Protein AF-A0A1Q8T1W2-F1 (afdb_monomer_lite)

Sequence (95 aa):
MTVFIVWLIAFIVLSFLALKAWDGALGGAIMRWLPVQLRGDPAQDRWVMAVALGVLGATFIINPVSMLLTLILLALGVWVGKRLACWGMRKAKLH

pLDDT: mean 77.12, std 8.54, range [41.28, 88.19]

Radius of gyration: 17.57 Å; chains: 1; bounding box: 37×26×50 Å

Secondary structure (DSSP, 8-state):
-HHHHHHHHHHHHHHHHHHHHIIIIIHHHHHHHS-GGG---HHHHHHHHHHHHHHHHHHHHH-HHHHHHHHHHHHHHHHHHHHHHHHHHHHHTT-

Foldseek 3Di:
DVLVVQLVVQLVVQLVVQLVCCVDPNVVVVVVVDDPVPDDPSVVCSNVVSNVRSNLRSCCVRPVPVSVVVVVVVVVVVVVVVVVVVVVVVVVVPD

Structure (mmCIF, N/CA/C/O backbone):
data_AF-A0A1Q8T1W2-F1
#
_entry.id   AF-A0A1Q8T1W2-F1
#
loop_
_atom_site.group_PDB
_atom_site.id
_atom_site.type_symbol
_atom_site.label_atom_id
_atom_site.label_alt_id
_atom_site.label_comp_id
_atom_site.label_asym_id
_atom_site.label_entity_id
_atom_site.label_seq_id
_atom_site.pdbx_PDB_ins_code
_atom_site.Cartn_x
_atom_site.Cartn_y
_atom_site.Cartn_z
_atom_site.occupancy
_atom_site.B_iso_or_equiv
_atom_site.auth_seq_id
_atom_site.auth_comp_id
_atom_site.auth_asym_id
_atom_site.auth_atom_id
_atom_site.pdbx_PDB_model_num
ATOM 1 N N . MET A 1 1 ? -22.255 9.388 -3.994 1.00 60.69 1 MET A N 1
ATOM 2 C CA . MET A 1 1 ? -21.514 10.603 -3.582 1.00 60.69 1 MET A CA 1
ATOM 3 C C . MET A 1 1 ? -21.029 10.522 -2.137 1.00 60.69 1 MET A C 1
ATOM 5 O O . MET A 1 1 ? -19.833 10.628 -1.921 1.00 60.69 1 MET A O 1
ATOM 9 N N . THR A 1 2 ? -21.885 10.217 -1.159 1.00 71.88 2 THR A N 1
ATOM 10 C CA . THR A 1 2 ? -21.488 9.956 0.245 1.00 71.88 2 THR A CA 1
ATOM 11 C C . THR A 1 2 ? -20.456 8.834 0.402 1.00 71.88 2 THR A C 1
ATOM 13 O O . THR A 1 2 ? -19.472 9.010 1.108 1.00 71.88 2 THR A O 1
ATOM 16 N N . VAL A 1 3 ? -20.610 7.725 -0.328 1.00 71.06 3 VAL A N 1
ATOM 17 C CA . VAL A 1 3 ? -19.645 6.603 -0.323 1.00 71.06 3 VAL A CA 1
ATOM 18 C C . VAL A 1 3 ? -18.232 7.042 -0.739 1.00 71.06 3 VAL A C 1
ATOM 20 O O . VAL A 1 3 ? -17.250 6.605 -0.150 1.00 71.06 3 VAL A O 1
ATOM 23 N N . PHE A 1 4 ? -18.124 7.955 -1.710 1.00 71.38 4 PHE A N 1
ATOM 24 C CA . PHE A 1 4 ? -16.839 8.497 -2.157 1.00 71.38 4 PHE A CA 1
ATOM 25 C C . PHE A 1 4 ? -16.183 9.372 -1.081 1.00 71.38 4 PHE A C 1
ATOM 27 O O . PHE A 1 4 ? -14.982 9.274 -0.859 1.00 71.38 4 PHE A O 1
ATOM 34 N N . ILE A 1 5 ? -16.975 10.177 -0.366 1.00 74.81 5 ILE A N 1
ATOM 35 C CA . ILE A 1 5 ? -16.482 11.028 0.728 1.00 74.81 5 ILE A CA 1
ATOM 36 C C . ILE A 1 5 ? -15.957 10.168 1.884 1.00 74.81 5 ILE A C 1
ATOM 38 O O . ILE A 1 5 ? -14.862 10.416 2.384 1.00 74.81 5 ILE A O 1
ATOM 42 N N . VAL A 1 6 ? -16.693 9.122 2.270 1.00 77.38 6 VAL A N 1
ATOM 43 C CA . VAL A 1 6 ? -16.255 8.176 3.312 1.00 77.38 6 VAL A CA 1
ATOM 44 C C . VAL A 1 6 ? -14.960 7.470 2.896 1.00 77.38 6 VAL A C 1
ATOM 46 O O . VAL A 1 6 ? -14.056 7.310 3.715 1.00 77.38 6 VAL A O 1
ATOM 49 N N . TRP A 1 7 ? -14.825 7.125 1.612 1.00 83.44 7 TRP A N 1
ATOM 50 C CA . TRP A 1 7 ? -13.598 6.539 1.069 1.00 83.44 7 TRP A CA 1
ATOM 51 C C . TRP A 1 7 ? -12.416 7.485 1.114 1.00 83.44 7 TRP A C 1
ATOM 53 O O . TRP A 1 7 ? -11.341 7.085 1.553 1.00 83.44 7 TRP A O 1
ATOM 63 N N . LEU A 1 8 ? -12.623 8.750 0.760 1.00 77.81 8 LEU A N 1
ATOM 64 C CA . LEU A 1 8 ? -11.574 9.757 0.814 1.00 77.81 8 LEU A CA 1
ATOM 65 C C . LEU A 1 8 ? -11.072 9.979 2.251 1.00 77.81 8 LEU A C 1
ATOM 67 O O . LEU A 1 8 ? -9.868 10.066 2.476 1.00 77.81 8 LEU A O 1
ATOM 71 N N . ILE A 1 9 ? -11.980 10.008 3.232 1.00 81.44 9 ILE A N 1
ATOM 72 C CA . ILE A 1 9 ? -11.619 10.158 4.649 1.00 81.44 9 ILE A CA 1
ATOM 73 C C . ILE A 1 9 ? -10.826 8.937 5.131 1.00 81.44 9 ILE A C 1
ATOM 75 O O . ILE A 1 9 ? -9.752 9.098 5.712 1.00 81.44 9 ILE A O 1
ATOM 79 N N . ALA A 1 10 ? -11.308 7.722 4.851 1.00 78.44 10 ALA A N 1
ATOM 80 C CA . ALA A 1 10 ? -10.600 6.494 5.210 1.00 78.44 10 ALA A CA 1
ATOM 81 C C . ALA A 1 10 ? -9.210 6.428 4.554 1.00 78.44 10 ALA A C 1
ATOM 83 O O . ALA A 1 10 ? -8.230 6.083 5.214 1.00 78.44 10 ALA A O 1
ATOM 84 N N . PHE A 1 11 ? -9.111 6.825 3.283 1.00 83.75 11 PHE A N 1
ATOM 85 C CA . PHE A 1 11 ? -7.863 6.896 2.527 1.00 83.75 11 PHE A CA 1
ATOM 86 C C . PHE A 1 11 ? -6.850 7.845 3.171 1.00 83.75 11 PHE A C 1
ATOM 88 O O . PHE A 1 11 ? -5.695 7.462 3.369 1.00 83.75 11 PHE A O 1
ATOM 95 N N . ILE A 1 12 ? -7.272 9.060 3.530 1.00 84.38 12 ILE A N 1
ATOM 96 C CA . ILE A 1 12 ? -6.396 10.056 4.159 1.00 84.38 12 ILE A CA 1
ATOM 97 C C . ILE A 1 12 ? -5.908 9.552 5.520 1.00 84.38 12 ILE A C 1
ATOM 99 O O . ILE A 1 12 ? -4.710 9.600 5.799 1.00 84.38 12 ILE A O 1
ATOM 103 N N . VAL A 1 13 ? -6.813 9.018 6.347 1.00 87.38 13 VAL A N 1
ATOM 104 C CA . VAL A 1 13 ? -6.479 8.506 7.685 1.00 87.38 13 VAL A CA 1
ATOM 105 C C . VAL A 1 13 ? -5.497 7.337 7.598 1.00 87.38 13 VAL A C 1
ATOM 107 O O . VAL A 1 13 ? -4.481 7.335 8.294 1.00 87.38 13 VAL A O 1
ATOM 110 N N . LEU A 1 14 ? -5.752 6.369 6.715 1.00 85.56 14 LEU A 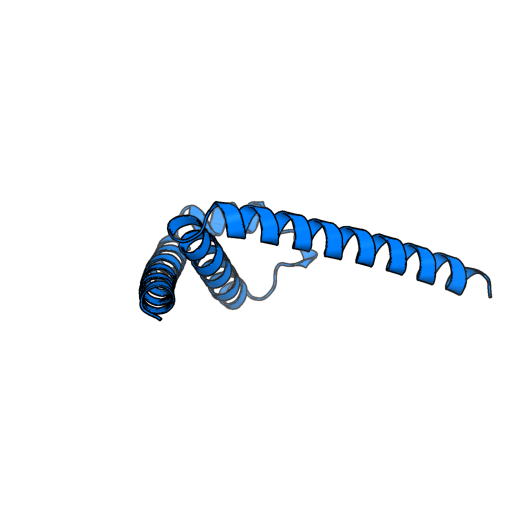N 1
ATOM 111 C CA . LEU A 1 14 ? -4.879 5.209 6.533 1.00 85.56 14 LEU A CA 1
ATOM 112 C C . LEU A 1 14 ? -3.524 5.584 5.941 1.00 85.56 14 LEU A C 1
ATOM 114 O O . LEU A 1 14 ? -2.508 5.083 6.414 1.00 85.56 14 LEU A O 1
ATOM 118 N N . SER A 1 15 ? -3.488 6.485 4.958 1.00 85.19 15 SER A N 1
ATOM 119 C CA . SER A 1 15 ? -2.229 6.976 4.384 1.00 85.19 15 SER A CA 1
ATOM 120 C C . SER A 1 15 ? -1.391 7.695 5.441 1.00 85.19 15 SER A C 1
ATOM 122 O O . SER A 1 15 ? -0.187 7.470 5.538 1.00 85.19 15 SER A O 1
ATOM 124 N N . PHE A 1 16 ? -2.023 8.513 6.287 1.00 85.81 16 PHE A N 1
ATOM 125 C CA . PHE A 1 16 ? -1.344 9.198 7.385 1.00 85.81 16 PHE A CA 1
ATOM 126 C C . PHE A 1 16 ? -0.802 8.220 8.436 1.00 85.81 16 PHE A C 1
ATOM 128 O O . PHE A 1 16 ? 0.350 8.335 8.855 1.00 85.81 16 PHE A O 1
ATOM 135 N N . LEU A 1 17 ? -1.599 7.221 8.826 1.00 86.06 17 LEU A N 1
ATOM 136 C CA . LEU A 1 17 ? -1.166 6.147 9.724 1.00 86.06 17 LEU A CA 1
ATOM 137 C C . LEU A 1 17 ? -0.010 5.340 9.128 1.00 86.06 17 LEU A C 1
ATOM 139 O O . LEU A 1 17 ? 0.950 5.055 9.838 1.00 86.06 17 LEU A O 1
ATOM 143 N N . ALA A 1 18 ? -0.068 5.021 7.835 1.00 84.56 18 ALA A N 1
ATOM 144 C CA . ALA A 1 18 ? 0.986 4.298 7.134 1.00 84.56 18 ALA A CA 1
ATOM 145 C C . ALA A 1 18 ? 2.291 5.106 7.073 1.00 84.56 18 ALA A C 1
ATOM 147 O O . ALA A 1 18 ? 3.350 4.548 7.347 1.00 84.56 18 ALA A O 1
ATOM 148 N N . LEU A 1 19 ? 2.227 6.416 6.799 1.00 85.00 19 LEU A N 1
ATOM 149 C CA . LEU A 1 19 ? 3.392 7.311 6.851 1.00 85.00 19 LEU A CA 1
ATOM 150 C C . LEU A 1 19 ? 3.971 7.411 8.264 1.00 85.00 19 LEU A C 1
ATOM 152 O O . LEU A 1 19 ? 5.185 7.349 8.433 1.00 85.00 19 LEU A O 1
ATOM 156 N N . LYS A 1 20 ? 3.114 7.538 9.284 1.00 85.75 20 LYS A N 1
ATOM 157 C CA . LYS A 1 20 ? 3.538 7.629 10.688 1.00 85.75 20 LYS A CA 1
ATOM 158 C C . LYS A 1 20 ? 4.163 6.324 11.188 1.00 85.75 20 LYS A C 1
ATOM 160 O O . LYS A 1 20 ? 5.109 6.357 11.966 1.00 85.75 20 LYS A O 1
ATOM 165 N N . ALA A 1 21 ? 3.634 5.183 10.757 1.00 83.94 21 ALA A N 1
ATOM 166 C CA . ALA A 1 21 ? 4.144 3.862 11.113 1.00 83.94 21 ALA A CA 1
ATOM 167 C C . ALA A 1 21 ? 5.323 3.413 10.231 1.00 83.94 21 ALA A C 1
ATOM 169 O O . ALA A 1 21 ? 5.932 2.376 10.508 1.00 83.94 21 ALA A O 1
ATOM 170 N N . TRP A 1 22 ? 5.657 4.184 9.190 1.00 81.62 22 TRP A N 1
ATOM 171 C CA . TRP A 1 22 ? 6.731 3.867 8.255 1.00 81.62 22 TRP A CA 1
ATOM 172 C C . TRP A 1 22 ? 8.097 3.789 8.932 1.00 81.62 22 TRP A C 1
ATOM 174 O O . TRP A 1 22 ? 8.836 2.841 8.684 1.00 81.62 22 TRP A O 1
ATOM 184 N N . ASP A 1 23 ? 8.395 4.727 9.836 1.00 78.50 23 ASP A N 1
ATOM 185 C CA . ASP A 1 23 ? 9.663 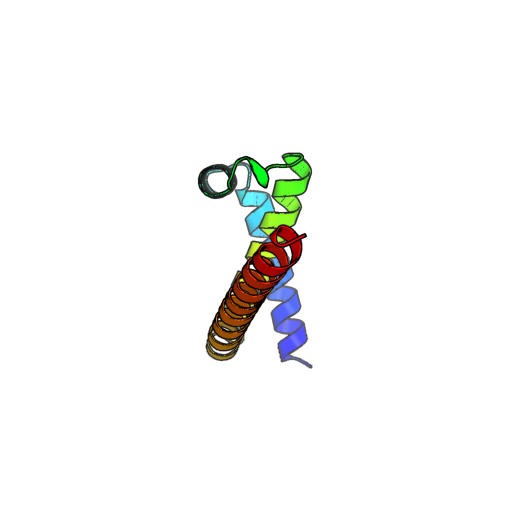4.768 10.581 1.00 78.50 23 ASP A CA 1
ATOM 186 C C . ASP A 1 23 ? 9.771 3.639 11.635 1.00 78.50 23 ASP A C 1
ATOM 188 O O . ASP A 1 23 ? 10.795 3.489 12.298 1.00 78.50 23 ASP A O 1
ATOM 192 N N . GLY A 1 24 ? 8.716 2.828 11.797 1.00 78.94 24 GLY A N 1
ATOM 193 C CA . GLY A 1 24 ? 8.680 1.645 12.655 1.00 78.94 24 GLY A CA 1
ATOM 194 C C . GLY A 1 24 ? 8.758 0.324 11.878 1.00 78.94 24 GLY A C 1
ATOM 195 O O . GLY A 1 24 ? 9.428 0.189 10.856 1.00 78.94 24 GLY A O 1
ATOM 196 N N . ALA A 1 25 ? 8.039 -0.694 12.360 1.00 77.06 25 ALA A N 1
ATOM 197 C CA . ALA A 1 25 ? 8.052 -2.039 11.773 1.00 77.06 25 ALA A CA 1
ATOM 198 C C . ALA A 1 25 ? 7.475 -2.105 10.342 1.00 77.06 25 ALA A C 1
ATOM 200 O O . ALA A 1 25 ? 7.793 -3.026 9.588 1.00 77.06 25 ALA A O 1
ATOM 201 N N . LEU A 1 26 ? 6.636 -1.135 9.965 1.00 79.12 26 LEU A N 1
ATOM 202 C CA . LEU A 1 26 ? 5.891 -1.137 8.707 1.00 79.12 26 LEU A CA 1
ATOM 203 C C . LEU A 1 26 ? 6.815 -0.886 7.504 1.00 79.12 26 LEU A C 1
ATOM 205 O O . LEU A 1 26 ? 6.785 -1.658 6.545 1.00 79.12 26 LEU A O 1
ATOM 209 N N . GLY A 1 27 ? 7.703 0.111 7.586 1.00 79.12 27 GLY A N 1
ATOM 210 C CA . GLY A 1 27 ? 8.685 0.381 6.532 1.00 79.12 27 GLY A CA 1
ATOM 211 C C . GLY A 1 27 ? 9.686 -0.763 6.365 1.00 79.12 27 GLY A C 1
ATOM 212 O O . GLY A 1 27 ? 9.977 -1.171 5.241 1.00 79.12 27 GLY A O 1
ATOM 213 N N . GLY A 1 28 ? 10.143 -1.359 7.473 1.00 79.94 28 GLY A N 1
ATOM 214 C CA . GLY A 1 28 ? 11.044 -2.516 7.450 1.00 79.94 28 GLY A CA 1
ATOM 215 C C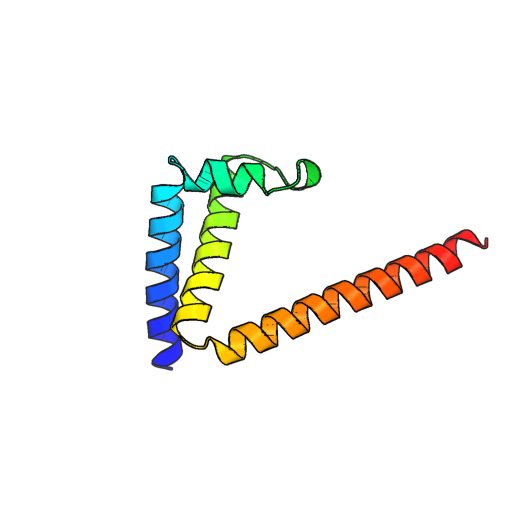 . GLY A 1 28 ? 10.415 -3.765 6.821 1.00 79.94 28 GLY A C 1
ATOM 216 O O . GLY A 1 28 ? 11.056 -4.444 6.015 1.00 79.94 28 GLY A O 1
ATOM 217 N N . ALA A 1 29 ? 9.150 -4.053 7.140 1.00 82.25 29 ALA A N 1
ATOM 218 C CA . ALA A 1 29 ? 8.417 -5.168 6.547 1.00 82.25 29 ALA A CA 1
ATOM 219 C C . ALA A 1 29 ? 8.195 -4.963 5.042 1.00 82.25 29 ALA A C 1
ATOM 221 O O . ALA A 1 29 ? 8.473 -5.869 4.258 1.00 82.25 29 ALA A O 1
ATOM 222 N N . ILE A 1 30 ? 7.764 -3.770 4.625 1.00 80.50 30 ILE A N 1
ATOM 223 C CA . ILE A 1 30 ? 7.509 -3.471 3.209 1.00 80.50 30 ILE A CA 1
ATOM 224 C C . ILE A 1 30 ? 8.801 -3.506 2.406 1.00 80.50 30 ILE A C 1
ATOM 226 O O . ILE A 1 30 ? 8.855 -4.186 1.384 1.00 80.50 30 ILE A O 1
ATOM 230 N N . MET A 1 31 ? 9.866 -2.868 2.896 1.00 79.12 31 MET A N 1
ATOM 231 C CA . MET A 1 31 ? 11.172 -2.925 2.242 1.00 79.12 31 MET A CA 1
ATOM 232 C C . MET A 1 31 ? 11.664 -4.366 2.101 1.00 79.12 31 MET A C 1
ATOM 234 O O . MET A 1 31 ? 12.212 -4.714 1.060 1.00 79.12 31 MET A O 1
ATOM 238 N N . ARG A 1 32 ? 11.435 -5.239 3.092 1.00 79.81 32 ARG A N 1
ATOM 239 C CA . ARG A 1 32 ? 11.831 -6.657 3.022 1.00 79.81 32 ARG A CA 1
ATOM 240 C C . ARG A 1 32 ? 11.096 -7.442 1.933 1.00 79.81 32 ARG A C 1
ATOM 242 O O . ARG A 1 32 ? 11.684 -8.361 1.370 1.00 79.81 32 ARG A O 1
ATOM 249 N N . TRP A 1 33 ? 9.847 -7.089 1.647 1.00 78.88 33 TRP A N 1
ATOM 250 C CA . TRP A 1 33 ? 9.057 -7.697 0.574 1.00 78.88 33 TRP A CA 1
ATOM 251 C C . TRP A 1 33 ? 9.310 -7.049 -0.790 1.00 78.88 33 TRP A C 1
ATOM 253 O O . TRP A 1 33 ? 9.107 -7.696 -1.818 1.00 78.88 33 TRP A O 1
ATOM 263 N N . LEU A 1 34 ? 9.763 -5.793 -0.813 1.00 75.88 34 LEU A N 1
ATOM 264 C CA . LEU A 1 34 ? 9.989 -5.058 -2.048 1.00 75.88 34 LEU A CA 1
ATOM 265 C C . LEU A 1 34 ? 11.271 -5.550 -2.751 1.00 75.88 34 LEU A C 1
ATOM 267 O O . LEU A 1 34 ? 12.356 -5.492 -2.155 1.00 75.88 34 LEU A O 1
ATOM 271 N N . PRO A 1 35 ? 11.181 -6.012 -4.016 1.00 75.44 35 PRO A N 1
ATOM 272 C CA . PRO A 1 35 ? 12.344 -6.444 -4.782 1.00 75.44 35 PRO A CA 1
ATOM 273 C C . PRO A 1 35 ? 13.330 -5.290 -4.952 1.00 75.44 35 PRO A C 1
ATOM 275 O O . PRO A 1 35 ? 12.922 -4.154 -5.179 1.00 75.44 35 PRO A O 1
ATOM 278 N N . VAL A 1 36 ? 14.631 -5.583 -4.907 1.00 71.00 36 VAL A N 1
ATOM 279 C CA . VAL A 1 36 ? 15.700 -4.573 -5.034 1.00 71.00 36 VAL A CA 1
ATOM 280 C C . VAL A 1 36 ? 15.574 -3.748 -6.322 1.00 71.00 36 VAL A C 1
ATOM 282 O O . VAL A 1 36 ? 15.947 -2.584 -6.333 1.00 71.00 36 VAL A O 1
ATOM 285 N N . GLN A 1 37 ? 14.987 -4.311 -7.381 1.00 73.25 37 GLN A N 1
ATOM 286 C CA . GLN A 1 37 ? 14.766 -3.638 -8.665 1.00 73.25 37 GLN A CA 1
ATOM 287 C C . GLN A 1 37 ? 13.689 -2.541 -8.618 1.00 73.25 37 GLN A C 1
ATOM 289 O O . GLN A 1 37 ? 13.640 -1.708 -9.516 1.00 73.25 37 GLN A O 1
ATOM 294 N N . LEU A 1 38 ? 12.809 -2.569 -7.613 1.00 67.31 38 LEU A N 1
ATOM 295 C CA . LEU A 1 38 ? 11.739 -1.589 -7.404 1.00 67.31 38 LEU A CA 1
ATOM 296 C C . LEU A 1 38 ? 12.065 -0.593 -6.285 1.00 67.31 38 LEU A C 1
ATOM 298 O O . LEU A 1 38 ? 11.259 0.298 -6.038 1.00 67.31 38 LEU A O 1
ATOM 302 N N . ARG A 1 39 ? 13.211 -0.746 -5.607 1.00 71.50 39 ARG A N 1
ATOM 303 C CA . ARG A 1 39 ? 13.660 0.197 -4.580 1.00 71.50 39 ARG A CA 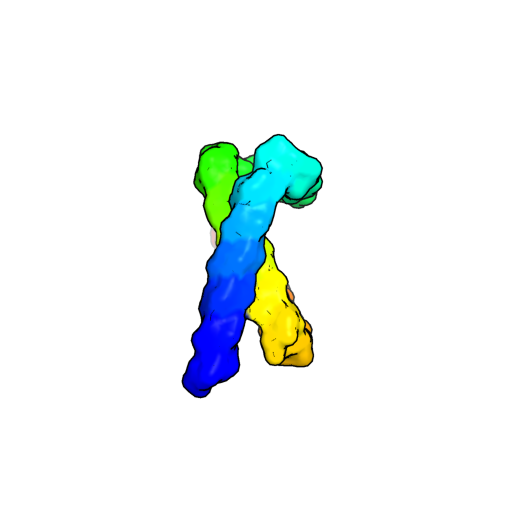1
ATOM 304 C C . ARG A 1 39 ? 14.249 1.427 -5.258 1.00 71.50 39 ARG A C 1
ATOM 306 O O . ARG A 1 39 ? 15.231 1.312 -5.994 1.00 71.50 39 ARG A O 1
ATOM 313 N N . GLY A 1 40 ? 13.623 2.572 -5.027 1.00 72.81 40 GLY A N 1
ATOM 314 C CA . GLY A 1 40 ? 14.067 3.869 -5.515 1.00 72.81 40 GLY A CA 1
ATOM 315 C C . GLY A 1 40 ? 14.688 4.690 -4.390 1.00 72.81 40 GLY A C 1
ATOM 316 O O . GLY A 1 40 ? 15.437 4.180 -3.556 1.00 72.81 40 GLY A O 1
ATOM 317 N N . ASP A 1 41 ? 14.364 5.981 -4.366 1.00 79.88 41 ASP A N 1
ATOM 318 C CA . ASP A 1 41 ? 14.688 6.836 -3.229 1.00 79.88 41 ASP A CA 1
ATOM 319 C C . ASP A 1 41 ? 13.836 6.413 -2.013 1.00 79.88 41 ASP A C 1
ATOM 321 O O . ASP A 1 41 ? 12.605 6.364 -2.121 1.00 79.88 41 ASP A O 1
ATOM 325 N N . PRO A 1 42 ? 14.437 6.132 -0.841 1.00 74.88 42 PRO A N 1
ATOM 326 C CA . PRO A 1 42 ? 13.701 5.712 0.350 1.00 74.88 42 PRO A CA 1
ATOM 327 C C . PRO A 1 42 ? 12.626 6.717 0.799 1.00 74.88 42 PRO A C 1
ATOM 329 O O . PRO A 1 42 ? 11.615 6.307 1.381 1.00 74.88 42 PRO A O 1
ATOM 332 N N . ALA A 1 43 ? 12.795 8.014 0.515 1.00 76.00 43 ALA A N 1
ATOM 333 C CA . ALA A 1 43 ? 11.764 9.012 0.782 1.00 76.00 43 ALA A CA 1
ATOM 334 C C . ALA A 1 43 ? 10.571 8.860 -0.174 1.00 76.00 43 ALA A C 1
ATOM 336 O O . ALA A 1 43 ? 9.422 8.974 0.254 1.00 76.00 43 ALA A O 1
ATOM 337 N N . GLN A 1 44 ? 10.826 8.564 -1.449 1.00 81.00 44 GLN A N 1
ATOM 338 C CA . GLN A 1 44 ? 9.784 8.351 -2.452 1.00 81.00 44 GLN A CA 1
ATOM 339 C C . GLN A 1 44 ? 9.041 7.032 -2.215 1.00 81.00 44 GLN A C 1
ATOM 341 O O . GLN A 1 44 ? 7.809 7.021 -2.223 1.00 81.00 44 GLN A O 1
ATOM 346 N N . ASP A 1 45 ? 9.765 5.954 -1.910 1.00 80.75 45 ASP A N 1
ATOM 347 C CA . ASP A 1 45 ? 9.192 4.635 -1.619 1.00 80.75 45 ASP A CA 1
ATOM 348 C C . ASP A 1 45 ? 8.215 4.699 -0.438 1.00 80.75 45 ASP A C 1
ATOM 350 O O . ASP A 1 45 ? 7.134 4.108 -0.496 1.00 80.75 45 ASP A O 1
ATOM 354 N N . ARG A 1 46 ? 8.536 5.495 0.594 1.00 82.06 46 ARG A N 1
ATOM 355 C CA . ARG A 1 46 ? 7.635 5.764 1.724 1.00 82.06 46 ARG A CA 1
ATOM 356 C C . ARG A 1 46 ? 6.302 6.346 1.280 1.00 82.06 46 ARG A C 1
ATOM 358 O O . ARG A 1 46 ? 5.249 5.855 1.685 1.00 82.06 46 ARG A O 1
ATOM 365 N N . TRP A 1 47 ? 6.336 7.405 0.477 1.00 83.31 47 TRP A N 1
ATOM 366 C CA . TRP A 1 47 ? 5.119 8.071 0.016 1.00 83.31 47 TRP A CA 1
ATOM 367 C C . TRP A 1 47 ? 4.300 7.168 -0.901 1.00 83.31 47 TRP A C 1
ATOM 369 O O . TRP A 1 47 ? 3.092 7.037 -0.708 1.00 83.31 47 TRP A O 1
ATOM 379 N N . VAL A 1 48 ? 4.954 6.498 -1.851 1.00 84.69 48 VAL A N 1
ATOM 380 C CA . VAL A 1 48 ? 4.288 5.615 -2.817 1.00 84.69 48 VAL A CA 1
ATOM 381 C C . VAL A 1 48 ? 3.633 4.430 -2.108 1.00 84.69 48 VAL A C 1
ATOM 383 O O . VAL A 1 48 ? 2.473 4.116 -2.378 1.00 84.69 48 VAL A O 1
ATOM 386 N N . MET A 1 49 ? 4.325 3.799 -1.159 1.00 84.94 49 MET A N 1
ATOM 387 C CA . MET A 1 49 ? 3.784 2.655 -0.424 1.00 84.94 49 MET A CA 1
ATOM 388 C C . MET A 1 49 ? 2.725 3.050 0.603 1.00 84.94 49 MET A C 1
ATOM 390 O O . MET A 1 49 ? 1.757 2.310 0.775 1.00 84.94 49 MET A O 1
ATOM 394 N N . ALA A 1 50 ? 2.846 4.209 1.254 1.00 84.81 50 ALA A N 1
ATOM 395 C CA . ALA A 1 50 ? 1.807 4.687 2.161 1.00 84.81 50 ALA A CA 1
ATOM 396 C C . ALA A 1 50 ? 0.511 5.027 1.416 1.00 84.81 50 ALA A C 1
ATOM 398 O O . ALA A 1 50 ? -0.571 4.668 1.876 1.00 84.81 50 ALA A O 1
ATOM 399 N N . VAL A 1 51 ? 0.620 5.646 0.236 1.00 84.31 51 VAL A N 1
ATOM 400 C CA . VAL A 1 51 ? -0.522 5.878 -0.656 1.00 84.31 51 VAL A CA 1
ATOM 401 C C . VAL A 1 51 ? -1.105 4.549 -1.131 1.00 84.31 51 VAL A C 1
ATOM 403 O O . VAL A 1 51 ? -2.317 4.365 -1.067 1.00 84.31 51 VAL A O 1
ATOM 406 N N . ALA A 1 52 ? -0.272 3.591 -1.549 1.00 83.94 52 ALA A N 1
ATOM 407 C CA . ALA A 1 52 ? -0.745 2.273 -1.968 1.00 83.94 52 ALA A CA 1
ATOM 408 C C . ALA A 1 52 ? -1.513 1.558 -0.842 1.00 83.94 52 ALA A C 1
ATOM 410 O O . ALA A 1 52 ? -2.631 1.094 -1.059 1.00 83.94 52 ALA A O 1
ATOM 411 N N . LEU A 1 53 ? -0.964 1.531 0.376 1.00 84.50 53 LEU A N 1
ATOM 412 C CA . LEU A 1 53 ? -1.639 0.984 1.555 1.00 84.50 53 LEU A CA 1
ATOM 413 C C . LEU A 1 53 ? -2.923 1.736 1.899 1.00 84.50 53 LEU A C 1
ATOM 415 O O . LEU A 1 53 ? -3.921 1.102 2.236 1.00 84.50 53 LEU A O 1
ATOM 419 N N . GLY A 1 54 ? -2.917 3.063 1.791 1.00 85.19 54 GLY A N 1
ATOM 420 C CA . GLY A 1 54 ? -4.096 3.893 1.995 1.00 85.19 54 GLY A CA 1
ATOM 421 C C . GLY A 1 54 ? -5.214 3.535 1.025 1.00 85.19 54 GLY A C 1
ATOM 422 O O . GLY A 1 54 ? -6.348 3.319 1.453 1.00 85.19 54 GLY A O 1
ATOM 423 N N . VAL A 1 55 ? -4.902 3.420 -0.273 1.00 81.81 55 VAL A N 1
ATOM 424 C CA . VAL A 1 55 ? -5.877 3.039 -1.309 1.00 81.81 55 VAL A CA 1
ATOM 425 C C . VAL A 1 55 ? -6.402 1.638 -1.027 1.00 81.81 55 VAL A C 1
ATOM 427 O O . VAL A 1 55 ? -7.616 1.432 -1.035 1.00 81.81 55 VAL A O 1
ATOM 430 N N . LEU A 1 56 ? -5.512 0.682 -0.750 1.00 80.81 56 LEU A N 1
ATOM 431 C CA . LEU A 1 56 ? -5.898 -0.701 -0.485 1.00 80.81 56 LEU A CA 1
ATOM 432 C C . LEU A 1 56 ? -6.797 -0.798 0.754 1.00 80.81 56 LEU A C 1
ATOM 434 O O . LEU A 1 56 ? -7.888 -1.358 0.675 1.00 80.81 56 LEU A O 1
ATOM 438 N N . GLY A 1 57 ? -6.396 -0.208 1.878 1.00 80.38 57 GLY A N 1
ATOM 439 C CA . GLY A 1 57 ? -7.175 -0.268 3.112 1.00 80.38 57 GLY A CA 1
ATOM 440 C C . GLY A 1 57 ? -8.513 0.472 3.008 1.00 80.38 57 GLY A C 1
ATOM 441 O O . GLY A 1 57 ? -9.536 -0.065 3.427 1.00 80.38 57 GLY A O 1
ATOM 442 N N . ALA A 1 58 ? -8.553 1.655 2.387 1.00 79.12 58 ALA A N 1
ATOM 443 C CA . ALA A 1 58 ? -9.800 2.404 2.214 1.00 79.12 58 ALA A CA 1
ATOM 444 C C . ALA A 1 58 ? -10.789 1.667 1.306 1.00 79.12 58 ALA A C 1
ATOM 446 O O . ALA A 1 58 ? -11.990 1.623 1.575 1.00 79.12 58 ALA A O 1
ATOM 447 N N . THR A 1 59 ? -10.277 1.042 0.244 1.00 74.50 59 THR A N 1
ATOM 448 C CA . THR A 1 59 ? -11.095 0.246 -0.677 1.00 74.50 59 THR A CA 1
ATOM 449 C C . THR A 1 59 ? -11.615 -1.019 0.007 1.00 74.50 59 THR A C 1
ATOM 451 O O . THR A 1 59 ? -12.780 -1.370 -0.181 1.00 74.50 59 THR A O 1
ATOM 454 N N . PHE A 1 60 ? -10.809 -1.642 0.872 1.00 77.25 60 PHE A N 1
ATOM 455 C CA . PHE A 1 60 ? -11.203 -2.831 1.627 1.00 77.25 60 PHE A CA 1
ATOM 456 C C . PHE A 1 60 ? -12.317 -2.539 2.639 1.00 77.25 60 PHE A C 1
ATOM 458 O O . PHE A 1 60 ? -13.262 -3.316 2.748 1.00 77.25 60 PHE A O 1
ATOM 465 N N . ILE A 1 61 ? -12.241 -1.401 3.338 1.00 74.50 61 ILE A N 1
ATOM 466 C CA . ILE A 1 61 ? -13.247 -0.985 4.331 1.00 74.50 61 ILE A CA 1
ATOM 467 C C . ILE A 1 61 ? -14.617 -0.742 3.682 1.00 74.50 61 ILE A C 1
ATOM 469 O O . ILE A 1 61 ? -15.645 -0.980 4.309 1.00 74.50 61 ILE A O 1
ATOM 473 N N . ILE A 1 62 ? -14.645 -0.259 2.437 1.00 69.56 62 ILE A N 1
ATOM 474 C CA . ILE A 1 62 ? -15.871 0.290 1.842 1.00 69.56 62 ILE A CA 1
ATOM 475 C C . ILE A 1 62 ? -16.517 -0.649 0.835 1.00 69.56 62 ILE A C 1
ATOM 477 O O . ILE A 1 62 ? -17.741 -0.694 0.764 1.00 69.56 62 ILE A O 1
ATOM 481 N N . ASN A 1 63 ? -15.732 -1.390 0.053 1.00 67.56 63 ASN A N 1
ATOM 482 C CA . ASN A 1 63 ? -16.259 -2.310 -0.954 1.00 67.56 63 ASN A CA 1
ATOM 483 C C . ASN A 1 63 ? -15.354 -3.546 -1.107 1.00 67.56 63 ASN A C 1
ATOM 485 O O . ASN A 1 63 ? -14.681 -3.702 -2.132 1.00 67.56 63 ASN A O 1
ATOM 489 N N . PRO A 1 64 ? -15.354 -4.463 -0.121 1.00 60.75 64 PRO A N 1
ATOM 490 C CA . PRO A 1 64 ? -14.455 -5.620 -0.104 1.00 60.75 64 PRO A CA 1
ATOM 491 C C . PRO A 1 64 ? -14.657 -6.558 -1.306 1.00 60.75 64 PRO A C 1
ATOM 493 O O . PRO A 1 64 ? -13.692 -7.073 -1.868 1.00 60.75 64 PRO A O 1
ATOM 496 N N . VAL A 1 65 ? -15.902 -6.736 -1.763 1.00 68.19 65 VAL A N 1
ATOM 497 C CA . VAL A 1 65 ? -16.228 -7.589 -2.921 1.00 68.19 65 VAL A CA 1
ATOM 498 C C . VAL A 1 65 ? -15.755 -6.956 -4.231 1.00 68.19 65 VAL A C 1
ATOM 500 O O . VAL A 1 65 ? -15.111 -7.621 -5.043 1.00 68.19 65 VAL A O 1
ATOM 503 N N . SER A 1 66 ? -16.001 -5.658 -4.425 1.00 64.56 66 SER A N 1
ATOM 504 C CA . SER A 1 66 ? -15.528 -4.945 -5.617 1.00 64.56 66 SER A CA 1
ATOM 505 C C . SER A 1 66 ? -14.003 -4.889 -5.672 1.00 64.56 66 SER A C 1
ATOM 507 O O . SER A 1 66 ? -13.445 -4.916 -6.768 1.00 64.56 66 SER A O 1
ATOM 509 N N . MET A 1 67 ? -13.330 -4.865 -4.514 1.00 68.62 67 MET A N 1
ATOM 510 C CA . MET A 1 67 ? -11.872 -4.910 -4.401 1.00 68.62 67 MET A CA 1
ATOM 511 C C . MET A 1 67 ? -11.283 -6.264 -4.807 1.00 68.62 67 MET A C 1
ATOM 513 O O . MET A 1 67 ? -10.303 -6.315 -5.547 1.00 68.62 67 MET A O 1
ATOM 517 N N . LEU A 1 68 ? -11.895 -7.367 -4.367 1.00 67.56 68 LEU A N 1
ATOM 518 C CA . LEU A 1 68 ? -11.510 -8.709 -4.810 1.00 67.56 68 LEU A CA 1
ATOM 519 C C . LEU A 1 68 ? -11.658 -8.848 -6.325 1.00 67.56 68 LEU A C 1
ATOM 521 O O . LEU A 1 68 ? -10.747 -9.330 -6.995 1.00 67.56 68 LEU A O 1
ATOM 525 N N . LEU A 1 69 ? -12.773 -8.367 -6.873 1.00 67.06 69 LEU A N 1
ATOM 526 C CA . LEU A 1 69 ? -13.037 -8.424 -8.307 1.00 67.06 69 LEU A CA 1
ATOM 527 C C . LEU A 1 69 ? -12.032 -7.562 -9.094 1.00 67.06 69 LEU A C 1
ATOM 529 O O . LEU A 1 69 ? -11.479 -8.026 -10.088 1.00 67.06 69 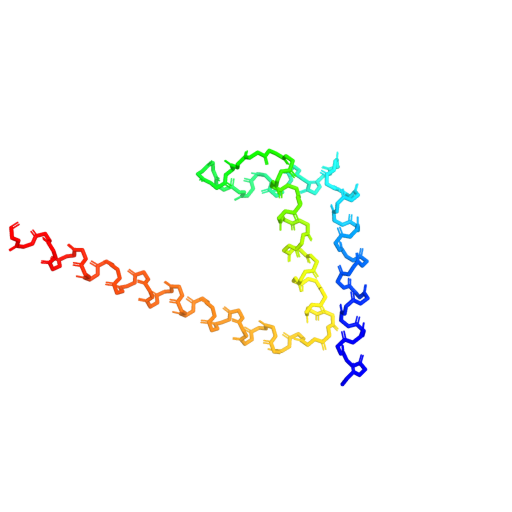LEU A O 1
ATOM 533 N N . THR A 1 70 ? -11.702 -6.357 -8.616 1.00 72.25 70 THR A N 1
ATOM 534 C CA . THR A 1 70 ? -10.657 -5.518 -9.239 1.00 72.25 70 THR A CA 1
ATOM 535 C C . THR A 1 70 ? -9.261 -6.127 -9.139 1.00 72.25 70 THR A C 1
ATOM 537 O O . THR A 1 70 ? -8.530 -6.080 -10.126 1.00 72.25 70 THR A O 1
ATOM 540 N N . LEU A 1 71 ? -8.885 -6.738 -8.011 1.00 72.94 71 LEU A N 1
ATOM 541 C CA . LEU A 1 71 ? -7.604 -7.443 -7.871 1.00 72.94 71 LEU A CA 1
ATOM 542 C C . LEU A 1 71 ? -7.501 -8.630 -8.830 1.00 72.94 71 LEU A C 1
ATOM 544 O O . LEU A 1 71 ? -6.468 -8.805 -9.476 1.00 72.94 71 LEU A O 1
ATOM 548 N N . ILE A 1 72 ? -8.577 -9.409 -8.959 1.00 77.69 72 ILE A N 1
ATOM 549 C CA . ILE A 1 72 ? -8.655 -10.519 -9.913 1.00 77.69 72 ILE A CA 1
ATOM 550 C C . ILE A 1 72 ? -8.483 -9.995 -11.342 1.00 77.69 72 ILE A C 1
ATOM 552 O O . ILE A 1 72 ? -7.668 -10.537 -12.085 1.00 77.69 72 ILE A O 1
ATOM 556 N N . LEU A 1 73 ? -9.179 -8.918 -11.717 1.00 76.00 73 LEU A N 1
ATOM 557 C CA . LEU A 1 73 ? -9.05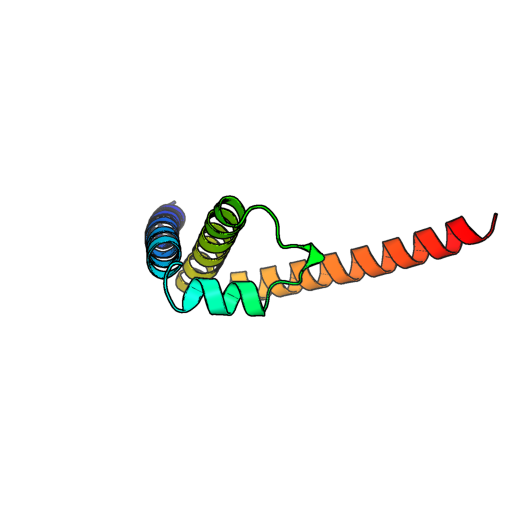5 -8.310 -13.047 1.00 76.00 73 LEU A CA 1
ATOM 558 C C . LEU A 1 73 ? -7.648 -7.753 -13.317 1.00 76.00 73 LEU A C 1
ATOM 560 O O . LEU A 1 73 ? -7.118 -7.958 -14.407 1.00 76.00 73 LEU A O 1
ATOM 564 N N . LEU A 1 74 ? -7.016 -7.100 -12.337 1.00 79.69 74 LEU A N 1
ATOM 565 C CA . LEU A 1 74 ? -5.636 -6.607 -12.443 1.00 79.69 74 LEU A CA 1
ATOM 566 C C . LEU A 1 74 ? -4.635 -7.751 -12.615 1.00 79.69 74 LEU A C 1
ATOM 568 O O . LEU A 1 74 ? -3.770 -7.684 -13.489 1.00 79.69 74 LEU A O 1
ATOM 572 N N . ALA A 1 75 ? -4.770 -8.817 -11.823 1.00 81.50 75 ALA A N 1
ATOM 573 C CA . ALA A 1 75 ? -3.935 -10.007 -11.946 1.00 81.50 75 ALA A CA 1
ATOM 574 C C . ALA A 1 75 ? -4.085 -10.649 -13.333 1.00 81.50 75 ALA A C 1
ATOM 576 O O . ALA A 1 75 ? -3.085 -11.005 -13.962 1.00 81.50 75 ALA A O 1
ATOM 577 N N . LEU A 1 76 ? -5.317 -10.725 -13.844 1.00 84.19 76 LEU A N 1
ATOM 578 C CA . LEU A 1 76 ? -5.605 -11.206 -15.193 1.00 84.19 76 LEU A CA 1
ATOM 579 C C . LEU A 1 76 ? -4.971 -10.305 -16.258 1.00 84.19 76 LEU A C 1
ATOM 581 O O . LEU A 1 76 ? -4.325 -10.807 -17.174 1.00 84.19 76 LEU A O 1
ATOM 585 N N . GLY A 1 77 ? -5.081 -8.984 -16.107 1.00 86.94 77 GLY A N 1
ATOM 586 C CA . GLY A 1 77 ? -4.472 -8.008 -17.009 1.00 86.94 77 GLY A CA 1
ATOM 587 C C . GLY A 1 77 ? -2.948 -8.129 -17.067 1.00 86.94 77 GLY A C 1
ATOM 588 O O . GLY A 1 77 ? -2.380 -8.221 -18.154 1.00 86.94 77 GLY A O 1
ATOM 589 N N . VAL A 1 78 ? -2.279 -8.212 -15.913 1.00 87.31 78 VAL A N 1
ATOM 590 C CA . VAL A 1 78 ? -0.821 -8.417 -15.839 1.00 87.31 78 VAL A CA 1
ATOM 591 C C . VAL A 1 78 ? -0.426 -9.760 -16.450 1.00 87.31 78 VAL A C 1
ATOM 593 O O . VAL A 1 78 ? 0.565 -9.843 -17.179 1.00 87.31 78 VAL A O 1
ATOM 596 N N . TRP A 1 79 ? -1.200 -10.815 -16.193 1.00 88.19 79 TRP A N 1
ATOM 597 C CA . TRP A 1 79 ? -0.939 -12.141 -16.744 1.00 88.19 79 TRP A CA 1
ATOM 598 C C . TRP A 1 79 ? -1.050 -12.160 -18.271 1.00 88.19 79 TRP A C 1
ATOM 600 O O . TRP A 1 79 ? -0.128 -12.627 -18.947 1.00 88.19 79 TRP A O 1
ATOM 610 N N . VAL A 1 80 ? -2.127 -11.591 -18.820 1.00 85.75 80 VAL A N 1
ATOM 611 C CA . VAL A 1 80 ? -2.326 -11.450 -20.268 1.00 85.75 80 VAL A CA 1
ATOM 612 C C . VAL A 1 80 ? -1.235 -10.565 -20.870 1.00 85.75 80 VAL A C 1
ATOM 614 O O . VAL A 1 80 ? -0.607 -10.963 -21.848 1.00 85.75 80 VAL A O 1
ATOM 617 N N . GLY A 1 81 ? -0.931 -9.418 -20.259 1.00 87.19 81 GLY A N 1
ATOM 618 C CA . GLY A 1 81 ? 0.122 -8.508 -20.713 1.00 87.19 81 GLY A CA 1
ATOM 619 C C . GLY A 1 81 ? 1.494 -9.181 -20.769 1.00 87.19 81 GLY A C 1
ATOM 620 O O . GLY A 1 81 ? 2.173 -9.121 -21.793 1.00 87.19 81 GLY A O 1
ATOM 621 N N . LYS A 1 82 ? 1.878 -9.916 -19.719 1.00 82.25 82 LYS A N 1
ATOM 622 C CA . LYS A 1 82 ? 3.129 -10.689 -19.688 1.00 82.25 82 LYS A CA 1
ATOM 623 C C . LYS A 1 82 ? 3.139 -11.786 -20.752 1.00 82.25 82 LYS A C 1
ATOM 625 O O . LYS A 1 82 ? 4.157 -11.987 -21.415 1.00 82.25 82 LYS A O 1
ATOM 630 N N . ARG A 1 83 ? 2.016 -12.488 -20.939 1.00 82.81 83 ARG A N 1
ATOM 631 C CA . ARG A 1 83 ? 1.870 -13.531 -21.966 1.00 82.81 83 ARG A CA 1
ATOM 632 C C . ARG A 1 83 ? 2.072 -12.943 -23.361 1.00 82.81 83 ARG A C 1
ATOM 634 O O . ARG A 1 83 ? 2.860 -13.492 -24.126 1.00 82.81 83 ARG A O 1
ATOM 641 N N . LEU A 1 84 ? 1.414 -11.824 -23.659 1.00 82.06 84 LEU A N 1
ATOM 642 C CA . LEU A 1 84 ? 1.522 -11.113 -24.931 1.00 82.06 84 LEU A CA 1
ATOM 643 C C . LEU A 1 84 ? 2.929 -10.550 -25.152 1.00 82.06 84 LEU A C 1
ATOM 645 O O . LEU A 1 84 ? 3.475 -10.724 -26.238 1.00 82.06 84 LEU A O 1
ATOM 649 N N . ALA A 1 85 ? 3.560 -9.969 -24.129 1.00 78.75 85 ALA A N 1
ATOM 650 C CA . ALA A 1 85 ? 4.936 -9.479 -24.208 1.00 78.75 85 ALA A CA 1
ATOM 651 C C . ALA A 1 85 ? 5.934 -10.616 -24.490 1.00 78.75 85 ALA A C 1
ATOM 653 O O . ALA A 1 85 ? 6.766 -10.509 -25.391 1.00 78.75 85 ALA A O 1
ATOM 654 N N . CYS A 1 86 ? 5.818 -11.752 -23.791 1.00 77.69 86 CYS A N 1
ATOM 655 C CA . CYS A 1 86 ? 6.626 -12.941 -24.078 1.00 77.69 86 CYS A CA 1
ATOM 656 C C . CYS A 1 86 ? 6.385 -13.489 -25.493 1.00 77.69 86 CYS A C 1
ATOM 658 O O . CYS A 1 86 ? 7.317 -13.992 -26.121 1.00 77.69 86 CYS A O 1
ATOM 660 N N . TRP A 1 87 ? 5.156 -13.398 -26.002 1.00 80.56 87 TRP A N 1
ATOM 661 C CA . TRP A 1 87 ? 4.814 -13.836 -27.354 1.00 80.56 87 TRP A CA 1
ATOM 662 C C . TRP A 1 87 ? 5.390 -12.896 -28.423 1.00 80.56 87 TRP A C 1
ATOM 664 O O . TRP A 1 87 ? 6.001 -13.362 -29.384 1.00 80.56 87 TRP A O 1
ATOM 674 N N . GLY A 1 88 ? 5.291 -11.582 -28.207 1.00 79.69 88 GLY A N 1
ATOM 675 C CA . GLY A 1 88 ? 5.892 -10.554 -29.057 1.00 79.69 88 GLY A CA 1
ATOM 676 C C . GLY A 1 88 ? 7.414 -10.675 -29.128 1.00 79.69 88 GLY A C 1
ATOM 677 O O . GLY A 1 88 ? 7.972 -10.699 -30.221 1.00 79.69 88 GLY A O 1
ATOM 678 N N . MET A 1 89 ? 8.087 -10.874 -27.989 1.00 71.25 89 MET A N 1
ATOM 679 C CA . MET A 1 89 ? 9.540 -11.093 -27.960 1.00 71.25 89 MET A CA 1
ATOM 680 C C . MET A 1 89 ? 9.962 -12.391 -28.661 1.00 71.25 89 MET A C 1
ATOM 682 O O . MET A 1 89 ? 11.005 -12.415 -29.309 1.00 71.25 89 MET A O 1
ATOM 686 N N . ARG A 1 90 ? 9.161 -13.466 -28.581 1.00 65.69 90 ARG A N 1
ATOM 687 C CA . ARG A 1 90 ? 9.426 -14.704 -29.339 1.00 65.69 90 ARG A CA 1
ATOM 688 C C . ARG A 1 90 ? 9.280 -14.510 -30.849 1.00 65.69 90 ARG A C 1
ATOM 690 O O . ARG A 1 90 ? 10.045 -15.120 -31.585 1.00 65.69 90 ARG A O 1
ATOM 697 N N . LYS A 1 91 ? 8.347 -13.667 -31.307 1.00 59.66 91 LYS A N 1
ATOM 698 C CA . LYS A 1 91 ? 8.245 -13.296 -32.729 1.00 59.66 91 LYS A CA 1
ATOM 699 C C . LYS A 1 91 ? 9.373 -12.366 -33.181 1.00 59.66 91 LYS A C 1
ATOM 701 O O . LYS A 1 91 ? 9.865 -12.533 -34.286 1.00 59.66 91 LYS A O 1
ATOM 706 N N . ALA A 1 92 ? 9.801 -11.425 -32.341 1.00 59.56 92 ALA A N 1
ATOM 707 C CA . ALA A 1 92 ? 10.868 -10.481 -32.677 1.00 59.56 92 ALA A CA 1
ATOM 708 C C . ALA A 1 92 ? 12.262 -11.133 -32.749 1.00 59.56 92 ALA A C 1
ATOM 710 O O . ALA A 1 92 ? 13.119 -10.647 -33.472 1.00 59.56 92 ALA A O 1
ATOM 711 N N . LYS A 1 93 ? 12.490 -12.247 -32.035 1.00 53.94 93 LYS A N 1
ATOM 712 C CA . LYS A 1 93 ? 13.759 -13.001 -32.061 1.00 53.94 93 LYS A CA 1
ATOM 713 C C . LYS A 1 93 ? 13.910 -13.971 -33.247 1.00 53.94 93 LYS A C 1
ATOM 715 O O . LYS A 1 93 ? 14.863 -14.742 -33.261 1.00 53.94 93 LYS A O 1
ATOM 720 N N . LEU A 1 94 ? 12.958 -13.978 -34.184 1.00 51.47 94 LEU A N 1
ATOM 721 C CA . LEU A 1 94 ? 12.963 -14.807 -35.399 1.00 51.47 94 LEU A CA 1
ATOM 722 C C . LEU A 1 94 ? 13.406 -14.032 -36.660 1.00 51.47 94 LEU A C 1
ATOM 724 O O . LEU A 1 94 ? 13.142 -14.494 -37.766 1.00 51.47 94 LEU A O 1
ATOM 728 N N . HIS A 1 95 ? 14.069 -12.883 -36.505 1.00 41.28 95 HIS A N 1
ATOM 729 C CA . HIS A 1 95 ? 14.726 -12.144 -37.588 1.00 41.28 95 HIS A CA 1
ATOM 730 C C . HIS A 1 95 ? 16.201 -11.918 -37.261 1.00 41.28 95 HIS A C 1
ATOM 732 O O . HIS A 1 95 ? 16.491 -11.607 -36.082 1.00 41.28 95 HIS A O 1
#